Protein AF-A0A5E4TSD4-F1 (afdb_monomer_lite)

Sequence (58 aa):
MKTSRFTDGQIIAILKQAEAGTPVPELCREHGMSSASFYKWRASGEPPFQYPLRLPPA

Organism: NCBI:txid1537710

InterPro domains:
  IPR002514 Transposase IS3/IS911family [PF01527] (1-43)
  IPR009057 Homedomain-like superfamily [SSF46689] (1-43)
  IPR052546 Transposase_8_domain-containing_protein [PTHR33609] (1-43)

Radius of gyration: 11.93 Å; chains: 1; bounding box: 20×34×28 Å

Secondary structure (DSSP, 8-state):
----SS-HHHHHHHHHHHHTT--HHHHHHHTT--HHHHHHHHHH---SS-----PPP-

Structure (mmCIF, N/CA/C/O backbone):
data_AF-A0A5E4TSD4-F1
#
_entry.id   AF-A0A5E4TSD4-F1
#
loop_
_atom_site.group_PDB
_atom_site.id
_atom_site.type_symbol
_atom_site.label_atom_id
_atom_site.label_alt_id
_atom_site.label_comp_id
_atom_site.label_asym_id
_atom_site.label_entity_id
_atom_site.label_seq_id
_atom_site.pdbx_PDB_ins_code
_atom_site.Cartn_x
_atom_site.Cartn_y
_atom_site.Cartn_z
_atom_site.occupancy
_atom_site.B_iso_or_equiv
_atom_site.auth_seq_id
_atom_site.auth_comp_id
_atom_site.auth_asym_id
_atom_site.auth_atom_id
_atom_site.pdbx_PDB_model_num
ATOM 1 N N . MET A 1 1 ? 8.820 11.002 18.166 1.00 38.03 1 MET A N 1
ATOM 2 C CA . MET A 1 1 ? 7.611 11.206 17.342 1.00 38.03 1 MET A CA 1
ATOM 3 C C . MET A 1 1 ? 8.071 11.504 15.924 1.00 38.03 1 MET A C 1
ATOM 5 O O . MET A 1 1 ? 8.484 12.620 15.647 1.00 38.03 1 MET A O 1
ATOM 9 N N . LYS A 1 2 ? 8.188 10.478 15.073 1.00 41.94 2 LYS A N 1
ATOM 10 C CA . LYS A 1 2 ? 8.644 10.664 13.688 1.00 41.94 2 LYS A CA 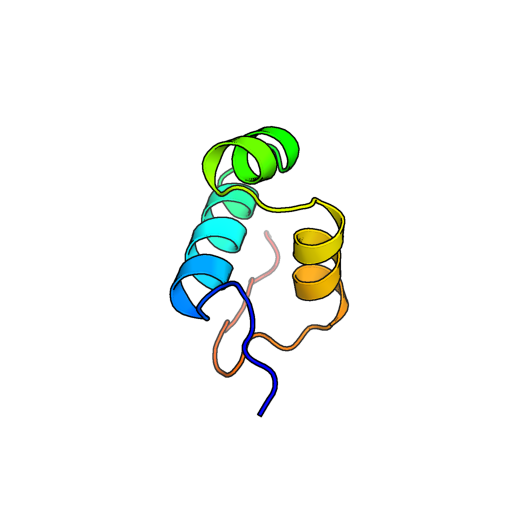1
ATOM 11 C C . LYS A 1 2 ? 7.431 11.132 12.897 1.00 41.94 2 LYS A C 1
ATOM 13 O O . LYS A 1 2 ? 6.491 10.363 12.742 1.00 41.94 2 LYS A O 1
ATOM 18 N N . THR A 1 3 ? 7.435 12.382 12.461 1.00 44.53 3 THR A N 1
ATOM 19 C CA . THR A 1 3 ? 6.467 12.917 11.505 1.00 44.53 3 THR A CA 1
ATOM 20 C C . THR A 1 3 ? 6.573 12.102 10.217 1.00 44.53 3 THR A C 1
ATOM 22 O O . T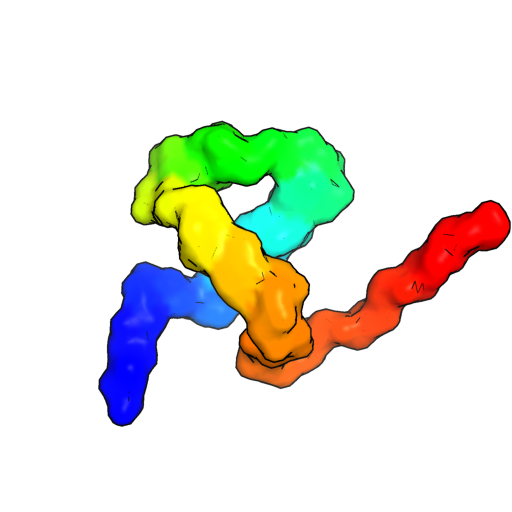HR A 1 3 ? 7.411 12.360 9.353 1.00 44.53 3 THR A O 1
ATOM 25 N N . SER A 1 4 ? 5.781 11.034 10.121 1.00 57.72 4 SER A N 1
ATOM 26 C CA . SER A 1 4 ? 5.596 10.326 8.863 1.00 57.72 4 SER A CA 1
ATOM 27 C C . SER A 1 4 ? 5.016 11.337 7.881 1.00 57.72 4 SER A C 1
ATOM 29 O O . SER A 1 4 ? 4.009 11.976 8.169 1.00 57.72 4 SER A O 1
ATOM 31 N N . ARG A 1 5 ? 5.677 11.524 6.734 1.00 70.56 5 ARG A N 1
ATOM 32 C CA . ARG A 1 5 ? 5.215 12.433 5.666 1.00 70.56 5 ARG A CA 1
ATOM 33 C C . ARG A 1 5 ? 3.833 12.049 5.127 1.00 70.56 5 ARG A C 1
ATOM 35 O O . ARG A 1 5 ? 3.209 12.860 4.458 1.00 70.56 5 ARG A O 1
ATOM 42 N N . PHE A 1 6 ? 3.384 10.831 5.419 1.00 75.12 6 PHE A N 1
ATOM 43 C CA . PHE A 1 6 ? 2.092 10.290 5.036 1.00 75.12 6 PHE A CA 1
ATOM 44 C C . PHE A 1 6 ? 1.316 9.906 6.288 1.00 75.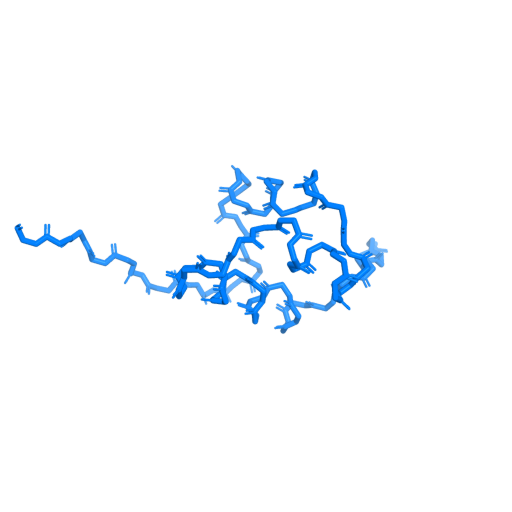12 6 PHE A C 1
ATOM 46 O O . PHE A 1 6 ? 1.864 9.258 7.186 1.00 75.12 6 PHE A O 1
ATOM 53 N N . THR A 1 7 ? 0.051 10.311 6.319 1.00 80.81 7 THR A N 1
ATOM 54 C CA . THR A 1 7 ? -0.907 9.886 7.342 1.00 80.81 7 THR A CA 1
ATOM 55 C C . THR A 1 7 ? -1.262 8.414 7.159 1.00 80.81 7 THR A C 1
ATOM 57 O O . THR A 1 7 ? -1.247 7.905 6.037 1.00 80.81 7 THR A O 1
ATOM 60 N N . ASP A 1 8 ? -1.637 7.728 8.235 1.00 77.12 8 ASP A N 1
ATOM 61 C CA . ASP A 1 8 ? -2.044 6.318 8.183 1.00 77.12 8 ASP A CA 1
ATOM 62 C C . ASP A 1 8 ? -3.192 6.083 7.191 1.00 77.12 8 ASP A C 1
ATOM 64 O O . ASP A 1 8 ? -3.167 5.131 6.413 1.00 77.12 8 ASP A O 1
ATOM 68 N N . GLY A 1 9 ? -4.149 7.015 7.126 1.00 81.81 9 GLY A N 1
ATOM 69 C CA . GLY A 1 9 ? -5.236 6.984 6.146 1.00 81.81 9 GLY A CA 1
ATOM 70 C C . GLY A 1 9 ? -4.750 7.043 4.693 1.00 81.81 9 GLY A C 1
ATOM 71 O O . GLY A 1 9 ? -5.259 6.302 3.852 1.00 81.81 9 GLY A O 1
ATOM 72 N N . GLN A 1 10 ? -3.730 7.858 4.394 1.00 83.75 10 GLN A N 1
ATOM 73 C CA . GLN A 1 10 ? -3.112 7.883 3.062 1.00 83.75 10 GLN A CA 1
ATOM 74 C C . GLN A 1 10 ? -2.388 6.572 2.754 1.00 83.75 10 GLN A C 1
ATOM 76 O O . GLN A 1 10 ? -2.531 6.047 1.653 1.00 83.75 10 GLN A O 1
ATOM 81 N N . ILE A 1 11 ? -1.654 6.015 3.720 1.00 82.94 11 ILE A N 1
ATOM 82 C CA . ILE A 1 11 ? -0.954 4.733 3.559 1.00 82.94 11 ILE A CA 1
ATOM 83 C C . ILE A 1 11 ? -1.957 3.628 3.201 1.00 82.94 11 ILE A C 1
ATOM 85 O O . ILE A 1 11 ? -1.762 2.908 2.221 1.00 82.94 11 ILE A O 1
ATOM 89 N N . ILE A 1 12 ? -3.063 3.541 3.943 1.00 81.94 12 ILE A N 1
ATOM 90 C CA . ILE A 1 12 ? -4.121 2.546 3.725 1.00 81.94 12 ILE A CA 1
ATOM 91 C C . ILE A 1 12 ? -4.797 2.740 2.364 1.00 81.94 12 ILE A C 1
ATOM 93 O O . ILE A 1 12 ? -4.992 1.765 1.638 1.00 81.94 12 ILE A O 1
ATOM 97 N N . ALA A 1 13 ? -5.143 3.976 1.991 1.00 84.25 13 ALA A N 1
ATOM 98 C CA . ALA A 1 13 ? -5.769 4.257 0.699 1.00 84.25 13 ALA A CA 1
ATOM 99 C C . ALA A 1 13 ? -4.884 3.796 -0.472 1.00 84.25 13 ALA A C 1
ATOM 101 O O . ALA A 1 13 ? -5.368 3.161 -1.410 1.00 84.25 13 ALA A O 1
ATOM 102 N N . ILE A 1 14 ? -3.577 4.040 -0.370 1.00 84.25 14 ILE A N 1
ATOM 103 C CA . ILE A 1 14 ? -2.615 3.738 -1.432 1.00 84.25 14 ILE A CA 1
ATOM 104 C C . ILE A 1 14 ? -2.326 2.234 -1.507 1.00 84.25 14 ILE A C 1
ATOM 106 O O . ILE A 1 14 ? -2.256 1.678 -2.603 1.00 84.25 14 ILE A O 1
ATOM 110 N N . LEU A 1 15 ? -2.232 1.545 -0.363 1.00 81.50 15 LEU A N 1
ATOM 111 C CA . LEU A 1 15 ? -2.151 0.080 -0.323 1.00 81.50 15 LEU A CA 1
ATOM 112 C C . LEU A 1 15 ? -3.394 -0.564 -0.955 1.00 81.50 15 LEU A C 1
ATOM 114 O O . LEU A 1 15 ? -3.251 -1.470 -1.774 1.00 81.50 15 LEU A O 1
ATOM 118 N N . LYS A 1 16 ? -4.595 -0.046 -0.662 1.00 82.81 16 LYS A N 1
ATOM 119 C CA . LYS A 1 16 ? -5.852 -0.521 -1.266 1.00 82.81 16 LYS A CA 1
ATOM 120 C C . LYS A 1 16 ? -5.906 -0.294 -2.774 1.00 82.81 16 LYS A C 1
ATOM 122 O O . LYS A 1 16 ? -6.319 -1.197 -3.492 1.00 82.81 16 LYS A O 1
ATOM 127 N N . GLN A 1 17 ? -5.478 0.870 -3.269 1.00 85.06 17 GLN A N 1
ATOM 128 C CA . GLN A 1 17 ? -5.401 1.116 -4.715 1.00 85.06 17 GLN A CA 1
ATOM 129 C C . GLN A 1 17 ? -4.415 0.153 -5.391 1.00 85.06 17 GLN A C 1
ATOM 131 O O . GLN A 1 17 ? -4.721 -0.403 -6.443 1.00 85.06 17 GLN A O 1
ATOM 136 N N . ALA A 1 18 ? -3.262 -0.105 -4.770 1.00 84.00 18 ALA A N 1
ATOM 137 C CA . ALA A 1 18 ? -2.301 -1.067 -5.299 1.00 84.00 18 ALA A CA 1
ATOM 138 C C . ALA A 1 18 ? -2.847 -2.507 -5.306 1.00 84.00 18 ALA A C 1
ATOM 140 O O . ALA A 1 18 ? -2.617 -3.249 -6.260 1.00 84.00 18 ALA A O 1
ATOM 141 N N . GLU A 1 19 ? -3.601 -2.906 -4.276 1.00 80.25 19 GLU A N 1
ATOM 142 C CA . GLU A 1 19 ? -4.305 -4.196 -4.248 1.00 80.25 19 GLU A CA 1
ATOM 143 C C . GLU A 1 19 ? -5.438 -4.290 -5.275 1.00 80.25 19 GLU A C 1
ATOM 145 O O . GLU A 1 19 ? -5.677 -5.372 -5.806 1.00 80.25 19 GLU A O 1
ATOM 150 N N . ALA A 1 20 ? -6.103 -3.174 -5.584 1.00 82.81 20 ALA A N 1
ATOM 151 C CA . ALA A 1 20 ? -7.137 -3.090 -6.613 1.00 82.81 20 ALA A CA 1
ATOM 152 C C . ALA A 1 20 ? -6.583 -3.221 -8.047 1.00 82.81 20 ALA A C 1
ATOM 154 O O . ALA A 1 20 ? -7.358 -3.259 -9.000 1.00 82.81 20 ALA A O 1
ATOM 155 N N . GLY A 1 21 ? -5.257 -3.307 -8.206 1.00 83.00 21 GLY A N 1
ATOM 156 C CA . GLY A 1 21 ? -4.586 -3.470 -9.494 1.00 83.00 21 GLY A CA 1
ATOM 157 C C . GLY A 1 21 ? -3.927 -2.198 -10.026 1.00 83.00 21 GLY A C 1
ATOM 158 O O . GLY A 1 21 ? -3.382 -2.224 -11.129 1.00 83.00 21 GLY A O 1
ATOM 159 N N . THR A 1 22 ? -3.928 -1.094 -9.270 1.00 84.69 22 THR A N 1
ATOM 160 C CA . THR A 1 22 ? -3.230 0.126 -9.688 1.00 84.69 22 THR A CA 1
ATOM 161 C C . THR A 1 22 ? -1.711 -0.066 -9.587 1.00 84.69 22 THR A C 1
ATOM 163 O O . THR A 1 22 ? -1.200 -0.459 -8.534 1.00 84.69 22 THR A O 1
ATOM 166 N N . PRO A 1 23 ? -0.941 0.239 -10.644 1.00 85.56 23 PRO A N 1
ATOM 167 C CA . PRO A 1 23 ? 0.506 0.100 -10.606 1.00 85.56 23 PRO A CA 1
ATOM 168 C C . PRO A 1 23 ? 1.144 1.105 -9.632 1.00 85.56 23 PRO A C 1
ATOM 170 O O . PRO A 1 23 ? 0.899 2.309 -9.685 1.00 85.56 23 PRO A O 1
ATOM 173 N N . VAL A 1 24 ? 2.041 0.605 -8.776 1.00 83.88 24 VAL A N 1
ATOM 174 C CA . VAL A 1 24 ? 2.855 1.395 -7.829 1.00 83.88 24 VAL A CA 1
ATOM 175 C C . VAL A 1 24 ? 3.496 2.653 -8.446 1.00 83.88 24 VAL A C 1
ATOM 177 O O . VAL A 1 24 ? 3.454 3.685 -7.779 1.00 83.88 24 VAL A O 1
ATOM 180 N N . PRO A 1 25 ? 4.076 2.643 -9.669 1.00 85.56 25 PRO A N 1
ATOM 181 C CA . PRO A 1 25 ? 4.642 3.860 -10.262 1.00 85.56 25 PRO A CA 1
ATOM 182 C C . PRO A 1 25 ? 3.624 4.990 -10.487 1.00 85.56 25 PRO A C 1
ATOM 184 O O . PRO A 1 25 ? 3.991 6.151 -10.314 1.00 85.56 25 PRO A O 1
ATOM 187 N N . GLU A 1 26 ? 2.361 4.678 -10.791 1.00 87.81 26 GLU A N 1
ATOM 188 C CA . GLU A 1 26 ? 1.303 5.693 -10.924 1.00 87.81 26 GLU A CA 1
ATOM 189 C C . GLU A 1 26 ? 0.930 6.265 -9.555 1.00 87.81 26 GLU A C 1
ATOM 191 O O . GLU A 1 26 ? 0.897 7.480 -9.379 1.00 87.81 26 GLU A O 1
ATOM 196 N N . LEU A 1 27 ? 0.778 5.402 -8.544 1.00 85.94 27 LEU A N 1
ATOM 197 C CA . LEU A 1 27 ? 0.523 5.830 -7.162 1.00 85.94 27 LEU A CA 1
ATOM 198 C C . LEU A 1 27 ? 1.661 6.692 -6.606 1.00 85.94 27 LEU A C 1
ATOM 200 O O . LEU A 1 27 ? 1.425 7.664 -5.893 1.00 85.94 27 LEU A O 1
ATOM 204 N N . CYS A 1 28 ? 2.903 6.362 -6.957 1.00 86.19 28 CYS A N 1
ATOM 205 C CA . CYS A 1 28 ? 4.075 7.152 -6.599 1.00 86.19 28 CYS A CA 1
ATOM 206 C C . CYS A 1 28 ? 4.031 8.555 -7.217 1.00 86.19 28 CYS A C 1
ATOM 208 O O . CYS A 1 28 ? 4.321 9.535 -6.531 1.00 86.19 28 CYS A O 1
ATOM 210 N N . ARG A 1 29 ? 3.625 8.666 -8.487 1.00 86.31 29 ARG A N 1
ATOM 211 C CA . ARG A 1 29 ? 3.470 9.954 -9.178 1.00 86.31 29 ARG A CA 1
ATOM 212 C C . ARG A 1 29 ? 2.319 10.784 -8.623 1.00 86.31 29 ARG A C 1
ATOM 214 O O . ARG A 1 29 ? 2.511 11.970 -8.381 1.00 86.31 29 ARG A O 1
ATOM 221 N N . GLU A 1 30 ? 1.158 10.171 -8.418 1.00 86.75 30 GLU A N 1
ATOM 222 C CA . GLU A 1 30 ? -0.059 10.863 -7.982 1.00 86.75 30 GLU A CA 1
ATOM 223 C C . GLU A 1 30 ? 0.038 11.350 -6.533 1.00 86.75 30 GLU A C 1
ATOM 225 O O . GLU A 1 30 ? -0.277 12.499 -6.234 1.00 86.75 30 GLU A O 1
ATOM 230 N N . HIS A 1 31 ? 0.551 10.505 -5.635 1.00 82.94 31 HIS A N 1
ATOM 231 C CA . HIS A 1 31 ? 0.646 10.821 -4.206 1.00 82.94 31 HIS A CA 1
ATOM 232 C C . HIS A 1 31 ? 1.989 11.446 -3.805 1.00 82.94 31 HIS A C 1
ATOM 234 O O . HIS A 1 31 ? 2.237 11.658 -2.618 1.00 82.94 31 HIS A O 1
ATOM 240 N N . GLY A 1 32 ? 2.887 11.708 -4.763 1.00 83.44 32 GLY A N 1
ATOM 241 C CA . GLY A 1 32 ? 4.241 12.206 -4.481 1.00 83.44 32 GLY A CA 1
ATOM 242 C C . GLY A 1 32 ? 5.049 11.249 -3.596 1.00 83.44 32 GLY A C 1
ATOM 243 O O . GLY A 1 32 ? 5.857 11.667 -2.763 1.00 83.44 32 GLY A O 1
ATOM 244 N N . MET A 1 33 ? 4.786 9.952 -3.731 1.00 83.06 33 MET A N 1
ATOM 245 C CA . MET A 1 33 ? 5.388 8.897 -2.933 1.00 83.06 33 MET A CA 1
ATOM 246 C C . MET A 1 33 ? 6.555 8.257 -3.677 1.00 83.06 33 MET A C 1
ATOM 248 O O . MET A 1 33 ? 6.558 8.138 -4.894 1.00 83.06 33 MET A O 1
ATOM 252 N N . SER A 1 34 ? 7.558 7.799 -2.935 1.00 82.81 34 SER A N 1
ATOM 253 C CA . SER A 1 34 ? 8.594 6.937 -3.494 1.00 82.81 34 SER A CA 1
ATOM 254 C C . SER A 1 34 ? 8.192 5.469 -3.380 1.00 82.81 34 SER A C 1
ATOM 256 O O . SER A 1 34 ? 7.705 5.033 -2.333 1.00 82.81 34 SER A O 1
ATOM 258 N N . SER A 1 35 ? 8.496 4.679 -4.408 1.00 81.69 35 SER A N 1
ATOM 259 C CA . SER A 1 35 ? 8.298 3.224 -4.407 1.00 81.69 35 SER A CA 1
ATOM 260 C C . SER A 1 35 ? 8.964 2.555 -3.200 1.00 81.69 35 SER A C 1
ATOM 262 O O . SER A 1 35 ? 8.421 1.607 -2.639 1.00 81.69 35 SER A O 1
ATOM 264 N N . ALA A 1 36 ? 10.083 3.105 -2.718 1.00 82.69 36 ALA A N 1
ATOM 265 C CA . ALA A 1 36 ? 10.760 2.647 -1.508 1.00 82.69 36 ALA A CA 1
ATOM 266 C C . ALA A 1 36 ? 9.873 2.712 -0.249 1.00 82.69 36 ALA A C 1
ATOM 268 O O . ALA A 1 36 ? 9.941 1.813 0.588 1.00 82.69 36 ALA A O 1
ATOM 269 N N . SER A 1 37 ? 9.032 3.743 -0.104 1.00 79.94 37 SER A N 1
ATOM 270 C CA . SER A 1 37 ? 8.091 3.861 1.021 1.00 79.94 37 SER A CA 1
ATOM 271 C C . SER A 1 37 ? 6.986 2.814 0.932 1.00 79.94 37 SER A C 1
ATOM 273 O O . SER A 1 37 ? 6.679 2.166 1.928 1.00 79.94 37 SER A O 1
ATOM 275 N N . PHE A 1 38 ? 6.456 2.588 -0.272 1.00 81.44 38 PHE A N 1
ATOM 276 C CA . PHE A 1 38 ? 5.431 1.577 -0.515 1.00 81.44 38 PHE A CA 1
ATOM 277 C C . PHE A 1 38 ? 5.924 0.166 -0.160 1.00 81.44 38 PHE A C 1
ATOM 279 O O . PHE A 1 38 ? 5.274 -0.561 0.592 1.00 81.44 38 PHE A O 1
ATOM 286 N N . TYR A 1 39 ? 7.117 -0.207 -0.638 1.00 81.31 39 TYR A N 1
ATOM 287 C CA . TYR A 1 39 ? 7.720 -1.497 -0.295 1.00 81.31 39 TYR A CA 1
ATOM 288 C C . TYR A 1 39 ? 8.053 -1.608 1.189 1.00 81.31 39 TYR A C 1
ATOM 290 O O . TYR A 1 39 ? 7.892 -2.685 1.753 1.00 81.31 39 TYR A O 1
ATOM 298 N N . LYS A 1 40 ? 8.458 -0.512 1.841 1.00 78.12 40 LYS A N 1
ATOM 299 C CA . LYS A 1 40 ? 8.647 -0.488 3.294 1.00 78.12 40 LYS A CA 1
ATOM 300 C C . LYS A 1 40 ? 7.360 -0.826 4.036 1.00 78.12 40 LYS A C 1
ATOM 302 O O . LYS A 1 40 ? 7.416 -1.695 4.891 1.00 78.12 40 LYS A O 1
ATOM 307 N N . TRP A 1 41 ? 6.224 -0.226 3.678 1.00 79.94 41 TRP A N 1
ATOM 308 C CA . TRP A 1 41 ? 4.933 -0.538 4.308 1.00 79.94 41 TRP A CA 1
ATOM 309 C C . TRP A 1 41 ? 4.497 -1.986 4.066 1.00 79.94 41 TRP A C 1
ATOM 311 O O . TRP A 1 41 ? 3.985 -2.638 4.971 1.00 79.94 41 TRP A O 1
ATOM 321 N N . ARG A 1 42 ? 4.764 -2.520 2.867 1.00 72.19 42 ARG A N 1
ATOM 322 C CA . ARG A 1 42 ? 4.522 -3.932 2.525 1.00 72.19 42 ARG A CA 1
ATOM 323 C C . ARG A 1 42 ? 5.444 -4.908 3.260 1.00 72.19 42 ARG A C 1
ATOM 325 O O . ARG A 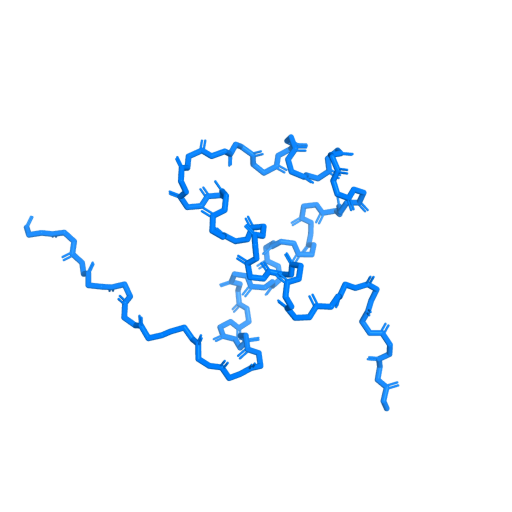1 42 ? 5.012 -6.015 3.558 1.00 72.19 42 ARG A O 1
ATOM 332 N N . ALA A 1 4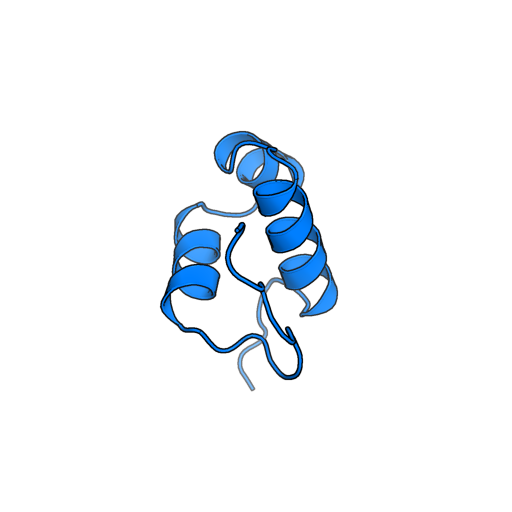3 ? 6.695 -4.525 3.508 1.00 70.06 43 ALA A N 1
ATOM 333 C CA . ALA A 1 43 ? 7.714 -5.375 4.120 1.00 70.06 43 ALA A CA 1
ATOM 334 C C . ALA A 1 43 ? 7.700 -5.324 5.652 1.00 70.06 43 ALA A C 1
ATOM 336 O O . ALA A 1 43 ? 8.040 -6.317 6.287 1.00 70.06 43 ALA A O 1
ATOM 337 N N . SER A 1 44 ? 7.317 -4.194 6.255 1.00 62.75 44 SER A N 1
ATOM 338 C CA . SER A 1 44 ? 7.307 -4.053 7.713 1.00 62.75 44 SER A CA 1
ATOM 339 C C . SER A 1 44 ? 6.116 -4.730 8.383 1.00 62.75 44 SER A C 1
ATOM 341 O O . SER A 1 44 ? 6.145 -4.871 9.597 1.00 62.75 44 SER A O 1
ATOM 343 N N . GLY A 1 45 ? 5.074 -5.132 7.645 1.00 57.12 45 GLY A N 1
ATOM 344 C CA . GLY A 1 45 ? 3.906 -5.839 8.195 1.00 57.12 45 GLY A CA 1
ATOM 345 C C . GLY A 1 45 ? 3.078 -5.059 9.228 1.00 57.12 45 GLY A C 1
ATOM 346 O O . GLY A 1 45 ? 2.013 -5.525 9.606 1.00 57.12 45 GLY A O 1
ATOM 347 N N . GLU A 1 46 ? 3.538 -3.880 9.647 1.00 46.25 46 GLU A N 1
ATOM 348 C CA . GLU A 1 46 ? 2.928 -2.991 10.636 1.00 46.25 46 GLU A CA 1
ATOM 349 C C . GLU A 1 46 ? 2.317 -1.766 9.936 1.00 46.25 46 GLU A C 1
ATOM 351 O O . GLU A 1 46 ? 2.954 -0.710 9.841 1.00 46.25 46 GLU A O 1
ATOM 356 N N . PRO A 1 47 ? 1.084 -1.866 9.414 1.00 54.91 47 PRO A N 1
ATOM 357 C CA . PRO A 1 47 ? 0.186 -0.728 9.467 1.00 54.91 47 PRO A CA 1
ATOM 358 C C . PRO A 1 47 ? -0.112 -0.447 10.951 1.00 54.91 47 PRO A C 1
ATOM 360 O O . PRO A 1 47 ? -0.383 -1.399 11.689 1.00 54.91 47 PRO A O 1
ATOM 363 N N . PRO A 1 48 ? -0.077 0.811 11.423 1.00 51.69 48 PRO A N 1
ATOM 364 C CA . PRO A 1 48 ? -0.497 1.138 12.780 1.00 51.69 48 PRO A CA 1
ATOM 365 C C . PRO A 1 48 ? -1.981 0.791 12.943 1.00 51.69 48 PRO A C 1
ATOM 367 O O . PRO A 1 48 ? -2.861 1.554 12.572 1.00 51.69 48 PRO A O 1
ATOM 370 N N . PHE A 1 49 ? -2.219 -0.409 13.473 1.00 46.62 49 PHE A N 1
ATOM 371 C CA . PHE A 1 49 ? -3.499 -1.022 13.816 1.00 46.62 49 PHE A CA 1
ATOM 372 C C . PHE A 1 49 ? -4.523 -1.237 12.675 1.00 46.62 49 PHE A C 1
ATOM 374 O O . PHE A 1 49 ? -5.148 -0.318 12.163 1.00 46.62 49 PHE A O 1
ATOM 381 N N . GLN A 1 50 ? -4.800 -2.527 12.426 1.00 50.53 50 GLN A N 1
ATOM 382 C CA . GLN A 1 50 ? -5.908 -3.119 11.652 1.00 50.53 50 GLN A CA 1
ATOM 383 C C . GLN A 1 50 ? -5.834 -3.067 10.117 1.00 50.53 50 GLN A C 1
ATOM 385 O O . GLN A 1 50 ? -6.490 -2.273 9.449 1.00 50.53 50 GLN A O 1
ATOM 390 N N . TYR A 1 51 ? -5.184 -4.090 9.559 1.00 53.84 51 TYR A N 1
ATOM 391 C CA . TYR A 1 51 ? -5.630 -4.712 8.311 1.00 53.84 51 TYR A CA 1
ATOM 392 C C . TYR A 1 51 ? -5.983 -6.181 8.606 1.00 53.84 51 TYR A C 1
ATOM 394 O O . TYR A 1 51 ? -5.095 -7.036 8.604 1.00 53.84 51 TYR A O 1
ATOM 402 N N . PRO A 1 52 ? -7.238 -6.508 8.965 1.00 54.22 52 PRO A N 1
ATOM 403 C CA . PRO A 1 52 ? -7.620 -7.895 9.165 1.00 54.22 52 PRO A CA 1
ATOM 404 C C . PRO A 1 52 ? -7.767 -8.601 7.810 1.00 54.22 52 PRO A C 1
ATOM 406 O O . PRO A 1 52 ? -8.492 -8.147 6.932 1.00 54.22 52 PRO A O 1
ATOM 409 N N . LEU A 1 53 ? -7.080 -9.740 7.694 1.00 51.47 53 LEU A N 1
ATOM 410 C CA . LEU A 1 53 ? -7.352 -10.863 6.792 1.00 51.47 53 LEU A CA 1
ATOM 411 C C . LEU A 1 53 ? -7.513 -10.551 5.296 1.00 51.47 53 LEU A C 1
ATOM 413 O O . LEU A 1 53 ? -8.613 -10.504 4.748 1.00 51.47 53 LEU A O 1
ATOM 417 N N . ARG A 1 54 ? -6.382 -10.599 4.589 1.00 50.09 54 ARG A N 1
ATOM 418 C CA . ARG A 1 54 ? -6.379 -11.206 3.256 1.00 50.09 54 ARG A CA 1
ATOM 419 C C . ARG A 1 54 ? -6.561 -12.721 3.439 1.00 50.09 54 ARG A C 1
ATOM 421 O O . ARG A 1 54 ? -5.601 -13.434 3.719 1.00 50.09 54 ARG A O 1
ATOM 428 N N . LEU A 1 55 ? -7.805 -13.194 3.356 1.00 45.81 55 LEU A N 1
ATOM 429 C CA . LEU A 1 55 ? -8.103 -14.603 3.086 1.00 45.81 55 LEU A CA 1
ATOM 430 C C . LEU A 1 55 ? -7.413 -14.985 1.762 1.00 45.81 55 LEU A C 1
ATOM 432 O O . LEU A 1 55 ? -7.538 -14.231 0.792 1.00 45.81 55 LEU A O 1
ATOM 436 N N . PRO A 1 56 ? -6.661 -16.098 1.698 1.00 46.16 56 PRO A N 1
ATOM 437 C CA . PRO A 1 56 ? -6.132 -16.584 0.430 1.00 46.16 56 PRO A CA 1
ATOM 438 C C . PRO A 1 56 ? -7.298 -16.961 -0.504 1.00 46.16 56 PRO A C 1
ATOM 440 O O . PRO A 1 56 ? -8.314 -17.464 -0.016 1.00 46.16 56 PRO A O 1
ATOM 443 N N . PRO A 1 57 ? -7.193 -16.707 -1.823 1.00 56.94 57 PRO A N 1
ATOM 444 C CA . PRO A 1 57 ? -8.177 -17.212 -2.773 1.00 56.94 57 PRO A CA 1
ATOM 445 C C . PRO A 1 57 ? -8.139 -18.749 -2.785 1.00 56.94 57 PRO A C 1
ATOM 447 O O . PRO A 1 57 ? -7.065 -19.331 -2.628 1.00 56.94 57 PRO A O 1
ATOM 450 N N . ALA A 1 58 ? -9.329 -19.346 -2.904 1.00 52.09 58 ALA A N 1
ATOM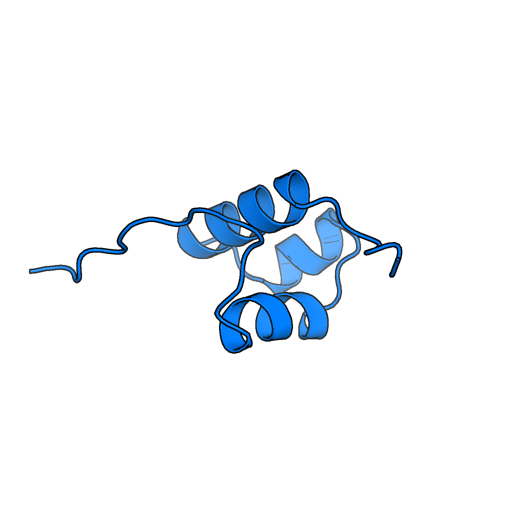 451 C CA . ALA A 1 58 ? -9.616 -20.781 -2.836 1.00 52.09 58 ALA A CA 1
ATOM 452 C C . ALA A 1 58 ? -8.776 -21.649 -3.784 1.00 52.09 58 ALA A C 1
ATOM 454 O O . ALA A 1 58 ? -8.433 -21.162 -4.887 1.00 52.09 58 ALA A O 1
#

Foldseek 3Di:
DDPDVDDLVLLVVLVVCVVVVDDPVVSCVVVVHDPVVNVCCVVVVDSPDDDPDPDDDD

pLDDT: mean 71.67, std 15.42, range [38.03, 87.81]